Protein AF-A0A7Y7CTE3-F1 (afdb_monomer_lite)

Foldseek 3Di:
DVVVVVVVVQVVDQQWPDKDWDDCVVVVNDDPPDDTDIDTHTD

Radius of gyration: 11.41 Å; chains: 1; bounding box: 27×14×30 Å

Structure (mmCIF, N/CA/C/O backbone):
data_AF-A0A7Y7CTE3-F1
#
_entry.id   AF-A0A7Y7CTE3-F1
#
loop_
_atom_site.group_PDB
_atom_site.id
_atom_site.type_symbol
_atom_site.label_atom_id
_atom_site.label_alt_id
_atom_site.label_comp_id
_atom_site.label_asym_id
_atom_site.label_entity_id
_atom_site.label_seq_id
_atom_site.pdbx_PDB_ins_code
_atom_site.Cartn_x
_atom_site.Cartn_y
_atom_site.Cartn_z
_atom_site.occupancy
_atom_site.B_iso_or_equiv
_atom_site.auth_seq_id
_atom_site.auth_comp_id
_atom_site.auth_asym_id
_atom_site.auth_atom_id
_atom_site.pdbx_PDB_model_num
ATOM 1 N N . MET A 1 1 ? -5.453 11.306 -11.208 1.00 80.44 1 MET A N 1
ATOM 2 C CA . MET A 1 1 ? -4.626 10.076 -11.271 1.00 80.44 1 MET A CA 1
ATOM 3 C C . MET A 1 1 ? -5.172 9.024 -10.300 1.00 80.44 1 MET A C 1
ATOM 5 O O . MET A 1 1 ? -6.108 9.330 -9.568 1.00 80.44 1 MET A O 1
ATOM 9 N N . ILE A 1 2 ? -4.663 7.784 -10.317 1.00 89.25 2 ILE A N 1
ATOM 10 C CA . ILE A 1 2 ? -5.145 6.675 -9.461 1.00 89.25 2 ILE A CA 1
ATOM 11 C C . ILE A 1 2 ? -5.060 7.010 -7.958 1.00 89.25 2 ILE A C 1
ATOM 13 O O . ILE A 1 2 ? -6.020 6.774 -7.229 1.00 89.25 2 ILE A O 1
ATOM 17 N N . LEU A 1 3 ? -3.996 7.693 -7.517 1.00 90.25 3 LEU A N 1
ATOM 18 C CA . LEU A 1 3 ? -3.840 8.157 -6.130 1.00 90.25 3 LEU A CA 1
ATOM 19 C C . LEU A 1 3 ? -4.959 9.119 -5.696 1.00 90.25 3 LEU A C 1
ATOM 21 O O . LEU A 1 3 ? -5.458 9.017 -4.581 1.00 90.25 3 LEU A O 1
ATOM 25 N N . ASP A 1 4 ? -5.428 10.005 -6.580 1.00 94.56 4 ASP A N 1
ATOM 26 C CA . ASP A 1 4 ? -6.546 10.912 -6.265 1.00 94.56 4 ASP A CA 1
ATOM 27 C C . ASP A 1 4 ? -7.885 10.175 -6.160 1.00 94.56 4 ASP A C 1
ATOM 29 O O . ASP A 1 4 ? -8.828 10.666 -5.537 1.00 94.56 4 ASP A O 1
ATOM 33 N N . ARG A 1 5 ? -8.018 9.017 -6.820 1.00 95.25 5 ARG A N 1
ATOM 34 C CA . ARG A 1 5 ? -9.188 8.147 -6.646 1.00 95.25 5 ARG A CA 1
ATOM 35 C C . ARG A 1 5 ? -9.116 7.418 -5.308 1.00 95.25 5 ARG A C 1
ATOM 37 O O . ARG A 1 5 ? -10.121 7.407 -4.611 1.00 95.25 5 ARG A O 1
ATOM 44 N N . LEU A 1 6 ? -7.945 6.904 -4.925 1.00 94.06 6 LEU A N 1
ATOM 45 C CA . LEU A 1 6 ? -7.735 6.261 -3.622 1.00 94.06 6 LEU A CA 1
ATOM 46 C C . LEU A 1 6 ? -7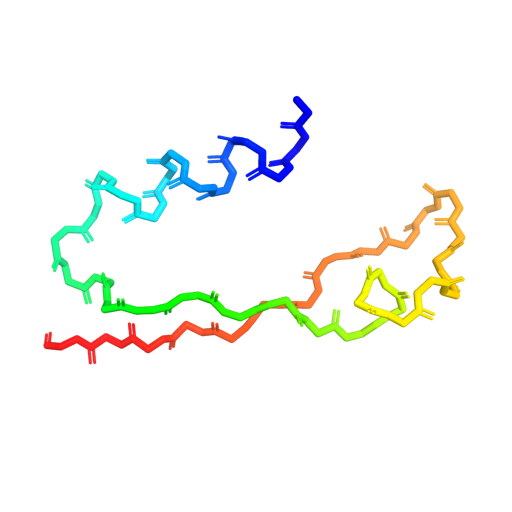.994 7.227 -2.460 1.00 94.06 6 LEU A C 1
ATOM 48 O O . LEU A 1 6 ? -8.743 6.890 -1.550 1.00 94.06 6 LEU A O 1
ATOM 52 N N . LYS A 1 7 ? -7.479 8.462 -2.539 1.00 94.75 7 LYS A N 1
ATOM 53 C CA . LYS A 1 7 ? -7.749 9.508 -1.537 1.00 94.75 7 LYS A CA 1
ATOM 54 C C . LYS A 1 7 ? -9.243 9.801 -1.390 1.00 94.75 7 LYS A C 1
ATOM 56 O O . LYS A 1 7 ? -9.737 9.894 -0.275 1.00 94.75 7 LYS A O 1
ATOM 61 N N . ARG A 1 8 ? -9.971 9.917 -2.508 1.00 96.38 8 ARG A N 1
ATOM 62 C CA . ARG A 1 8 ? -11.428 10.136 -2.488 1.00 96.38 8 ARG A CA 1
ATOM 63 C C . ARG A 1 8 ? -12.194 8.940 -1.933 1.00 96.38 8 ARG A C 1
ATOM 65 O O . ARG A 1 8 ? -13.155 9.137 -1.206 1.00 96.38 8 ARG A O 1
ATOM 72 N N . LEU A 1 9 ? -11.782 7.721 -2.275 1.00 94.56 9 LEU A N 1
ATOM 73 C CA . LEU A 1 9 ? -12.412 6.505 -1.770 1.00 94.56 9 LEU A CA 1
ATOM 74 C C . LEU A 1 9 ? -12.242 6.387 -0.250 1.00 94.56 9 LEU A C 1
ATOM 76 O O . LEU A 1 9 ? -13.225 6.150 0.440 1.00 94.56 9 LEU A O 1
ATOM 80 N N . ALA A 1 10 ? -11.030 6.629 0.257 1.00 95.19 10 ALA A N 1
ATOM 81 C CA . ALA A 1 10 ? -10.747 6.625 1.689 1.00 95.19 10 ALA A CA 1
ATOM 82 C C . ALA A 1 10 ? -11.528 7.721 2.432 1.00 95.19 10 ALA A C 1
ATOM 84 O O . ALA A 1 10 ? -12.164 7.442 3.438 1.00 95.19 10 ALA A O 1
ATOM 85 N N . ALA A 1 11 ? -11.558 8.947 1.893 1.00 95.50 11 ALA A N 1
ATOM 86 C CA . ALA A 1 11 ? -12.270 10.071 2.508 1.00 95.50 11 ALA A CA 1
ATOM 87 C C . ALA A 1 11 ? -13.799 9.890 2.571 1.00 95.50 11 ALA A C 1
ATOM 89 O O . ALA A 1 11 ? -14.453 10.522 3.393 1.00 95.50 11 ALA A O 1
ATOM 90 N N . ASN A 1 12 ? -14.371 9.049 1.706 1.00 96.62 12 ASN A N 1
ATOM 91 C CA . ASN A 1 12 ? -15.808 8.770 1.674 1.00 96.62 12 ASN A CA 1
ATOM 92 C C . ASN A 1 12 ? -16.220 7.604 2.589 1.00 96.62 12 ASN A C 1
ATOM 94 O O . ASN A 1 12 ? -17.382 7.199 2.557 1.00 96.62 12 ASN A O 1
ATOM 98 N N . HIS A 1 13 ? -15.295 7.030 3.360 1.00 94.00 13 HIS A N 1
ATOM 99 C CA . HIS A 1 13 ? -15.559 5.865 4.193 1.00 94.00 13 HIS A CA 1
ATOM 100 C C . HIS A 1 13 ? -15.240 6.188 5.657 1.00 94.00 13 HIS A C 1
ATOM 102 O O . HIS A 1 13 ? -14.082 6.167 6.055 1.00 94.00 13 HIS A O 1
ATOM 108 N N . GLU A 1 14 ? -16.269 6.464 6.465 1.00 92.00 14 GLU A N 1
ATOM 109 C CA . GLU A 1 14 ? -16.113 6.980 7.840 1.00 92.00 14 GLU A CA 1
ATOM 110 C C . GLU A 1 14 ? -15.292 6.075 8.769 1.00 92.00 14 GLU A C 1
ATOM 112 O O . GLU A 1 14 ? -14.628 6.572 9.667 1.00 92.00 14 GLU A O 1
ATOM 117 N N . GLY A 1 15 ? -15.302 4.759 8.539 1.00 94.81 15 GLY A N 1
ATOM 118 C CA . GLY A 1 15 ? -14.515 3.812 9.334 1.00 94.81 15 GLY A CA 1
ATOM 119 C C . GLY A 1 15 ? -13.036 3.727 8.956 1.00 94.81 15 GLY A C 1
ATOM 120 O O . GLY A 1 15 ? -12.304 3.004 9.618 1.00 94.81 15 GLY A O 1
ATOM 121 N N . ILE A 1 16 ? -12.586 4.382 7.879 1.00 96.62 16 ILE A N 1
ATOM 122 C CA . ILE A 1 16 ? -11.166 4.403 7.508 1.00 96.62 16 ILE A CA 1
ATOM 123 C C . ILE A 1 16 ? -10.511 5.591 8.202 1.00 96.62 16 ILE A C 1
ATOM 125 O O . ILE A 1 16 ? -10.762 6.742 7.854 1.00 96.62 16 ILE A O 1
ATOM 129 N N . GLU A 1 17 ? -9.617 5.303 9.141 1.00 96.25 17 GLU A N 1
ATOM 130 C CA . GLU A 1 17 ? -8.847 6.332 9.835 1.00 96.25 17 GLU A CA 1
ATOM 131 C C . GLU A 1 17 ? -7.663 6.792 8.977 1.00 96.25 17 GLU A C 1
ATOM 133 O O . GLU A 1 17 ? -7.421 7.988 8.815 1.00 96.25 17 GLU A O 1
ATOM 138 N N . VAL A 1 18 ? -6.935 5.837 8.385 1.00 95.81 18 VAL A N 1
ATOM 139 C CA . VAL A 1 18 ? -5.713 6.101 7.619 1.00 95.81 18 VAL A CA 1
ATOM 140 C C . VAL A 1 18 ? -5.493 5.057 6.519 1.00 95.81 18 VAL A C 1
ATOM 142 O O . VAL A 1 18 ? -5.794 3.874 6.677 1.00 95.81 18 VAL A O 1
ATOM 145 N N . VAL A 1 19 ? -4.888 5.502 5.410 1.00 96.31 19 VAL A N 1
ATOM 146 C CA . VAL A 1 19 ? -4.365 4.644 4.337 1.00 96.31 19 VAL A CA 1
ATOM 147 C C . VAL A 1 19 ? -2.900 4.984 4.071 1.00 96.31 19 VAL A C 1
ATOM 149 O O . VAL A 1 19 ? -2.573 6.137 3.783 1.00 96.31 19 VAL A O 1
ATOM 152 N N . TRP A 1 20 ? -2.029 3.977 4.102 1.00 96.25 20 TRP A N 1
ATOM 153 C CA . TRP A 1 20 ? -0.617 4.102 3.732 1.00 96.25 20 TRP A CA 1
ATOM 154 C C . TRP A 1 20 ? -0.337 3.424 2.395 1.00 96.25 20 TRP A C 1
ATOM 156 O O . TRP A 1 20 ? -0.871 2.351 2.120 1.00 96.25 20 TRP A O 1
ATOM 166 N N . LEU A 1 21 ? 0.540 4.034 1.596 1.00 96.06 21 LEU A N 1
ATOM 167 C CA . LEU A 1 21 ? 1.107 3.430 0.393 1.00 96.06 21 LEU A CA 1
ATOM 168 C C . LEU A 1 21 ? 2.453 2.786 0.730 1.00 96.06 21 LEU A C 1
ATOM 170 O O . LEU A 1 21 ? 3.326 3.444 1.297 1.00 96.06 21 LEU A O 1
ATOM 174 N N . TYR A 1 22 ? 2.617 1.532 0.328 1.00 95.50 22 TYR A N 1
ATOM 175 C CA . TYR A 1 22 ? 3.846 0.759 0.462 1.00 95.50 22 TYR A CA 1
ATOM 176 C C . TYR A 1 22 ? 4.328 0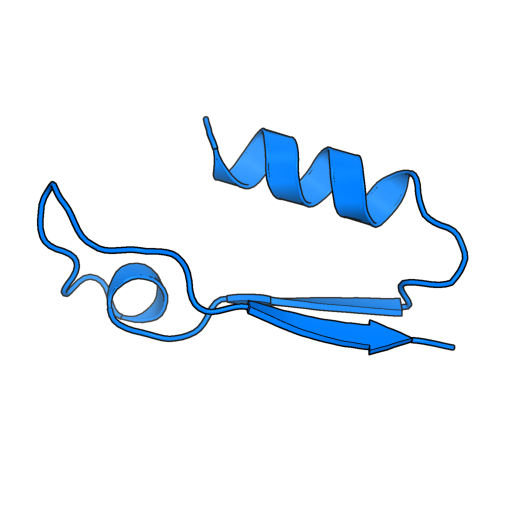.253 -0.903 1.00 95.50 22 TYR A C 1
ATOM 178 O O . TYR A 1 22 ? 3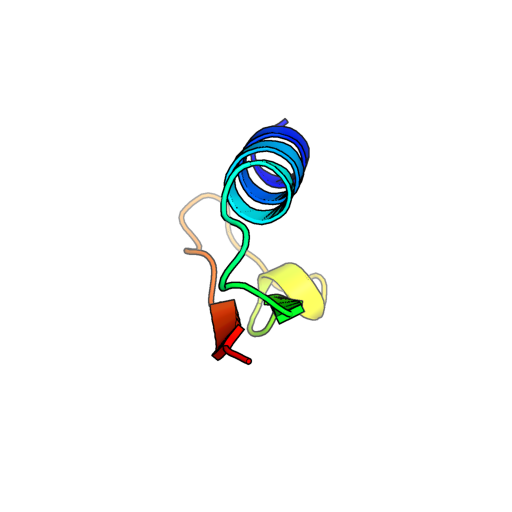.772 0.585 -1.952 1.00 95.50 22 TYR A O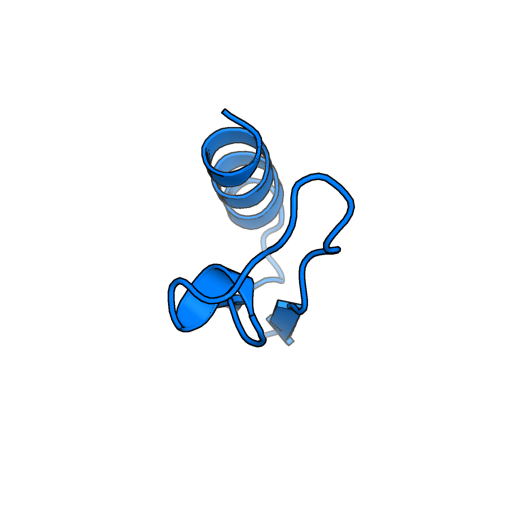 1
ATOM 186 N N . GLY A 1 23 ? 5.408 -0.527 -0.870 1.00 95.88 23 GLY A N 1
ATOM 187 C CA . GLY A 1 23 ? 5.925 -1.225 -2.036 1.00 95.88 23 GLY A CA 1
ATOM 188 C C . GLY A 1 23 ? 6.671 -0.327 -3.015 1.00 95.88 23 GLY A C 1
ATOM 189 O O . GLY A 1 23 ? 7.098 0.786 -2.696 1.00 95.88 23 GLY A O 1
ATOM 190 N N . SER A 1 24 ? 6.832 -0.842 -4.231 1.00 96.44 24 SER A N 1
ATOM 191 C CA . SER A 1 24 ? 7.658 -0.238 -5.283 1.00 96.44 24 SER A CA 1
ATOM 192 C C . SER A 1 24 ? 7.241 1.201 -5.607 1.00 96.44 24 SER A C 1
ATOM 194 O O . SER A 1 24 ? 8.099 2.073 -5.750 1.00 96.44 24 SER A O 1
ATOM 196 N N . ARG A 1 25 ? 5.929 1.477 -5.605 1.00 94.94 25 ARG A N 1
ATOM 197 C CA . ARG A 1 25 ? 5.341 2.806 -5.846 1.00 94.94 25 ARG A CA 1
ATOM 198 C C . ARG A 1 25 ? 5.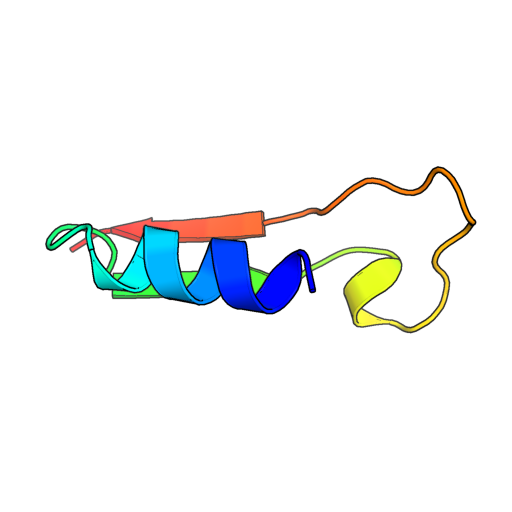535 3.797 -4.700 1.00 94.94 25 ARG A C 1
ATOM 200 O O . ARG A 1 25 ? 5.423 4.999 -4.928 1.00 94.94 25 ARG A O 1
ATOM 207 N N . ALA A 1 26 ? 5.821 3.329 -3.485 1.00 95.25 26 ALA A N 1
ATOM 208 C CA . ALA A 1 26 ? 6.206 4.200 -2.374 1.00 95.25 26 ALA A CA 1
ATOM 209 C C . ALA A 1 26 ? 7.691 4.591 -2.441 1.00 95.25 26 ALA A C 1
ATOM 211 O O . ALA A 1 26 ? 8.075 5.650 -1.947 1.00 95.25 26 ALA A O 1
ATOM 212 N N . THR A 1 27 ? 8.525 3.745 -3.053 1.00 96.00 27 THR A N 1
ATOM 213 C CA . THR A 1 27 ? 9.983 3.926 -3.114 1.00 96.00 27 THR A CA 1
ATOM 214 C C . THR A 1 27 ? 10.498 4.442 -4.459 1.00 96.00 27 THR A C 1
ATOM 216 O O . THR A 1 27 ? 11.702 4.641 -4.597 1.00 96.00 27 THR A O 1
ATOM 219 N N . GLY A 1 28 ? 9.627 4.634 -5.455 1.00 94.56 28 GLY A N 1
ATOM 220 C CA . GLY A 1 28 ? 10.019 5.070 -6.801 1.00 94.56 28 GLY A CA 1
ATOM 221 C C . GLY A 1 28 ? 10.711 3.981 -7.631 1.00 94.56 28 GLY A C 1
ATOM 222 O O . GLY A 1 28 ? 11.539 4.289 -8.485 1.00 94.56 28 GLY A O 1
ATOM 223 N N . GLN A 1 29 ? 10.448 2.709 -7.321 1.00 96.56 29 GLN A N 1
ATOM 224 C CA . GLN A 1 29 ? 11.012 1.539 -8.012 1.00 96.56 29 GLN A CA 1
ATOM 225 C C . GLN A 1 29 ? 9.947 0.782 -8.814 1.00 96.56 29 GLN A C 1
ATOM 227 O O . GLN A 1 29 ? 10.134 -0.383 -9.172 1.00 96.56 29 GLN A O 1
ATOM 232 N N . GLU A 1 30 ? 8.797 1.407 -9.047 1.00 96.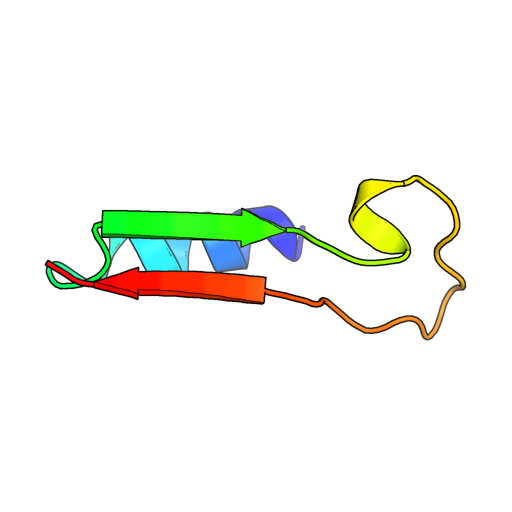00 30 GLU A N 1
ATOM 233 C CA . GLU A 1 30 ? 7.696 0.801 -9.771 1.00 96.00 30 GLU A CA 1
ATOM 234 C C . GLU A 1 30 ? 8.016 0.597 -11.251 1.00 96.00 30 GLU A C 1
ATOM 236 O O . GLU A 1 30 ? 8.652 1.417 -11.911 1.00 96.00 30 GLU A O 1
ATOM 241 N N . GLN A 1 31 ? 7.517 -0.511 -11.780 1.00 95.69 31 GLN A N 1
ATOM 242 C CA . GLN A 1 31 ? 7.474 -0.813 -13.200 1.00 95.69 31 GLN A CA 1
ATOM 243 C C . GLN A 1 31 ? 6.090 -0.448 -13.765 1.00 95.69 31 GLN A C 1
ATOM 245 O O . GLN A 1 31 ? 5.142 -0.223 -12.999 1.00 95.69 31 GLN A O 1
ATOM 250 N N . PRO A 1 32 ? 5.931 -0.372 -15.100 1.00 93.94 32 PRO A N 1
ATOM 251 C CA . PRO A 1 32 ? 4.661 0.011 -15.721 1.00 93.94 32 PRO A CA 1
ATOM 252 C C . PRO A 1 32 ? 3.453 -0.829 -15.274 1.00 93.94 32 PRO A C 1
ATOM 254 O O . PRO A 1 32 ? 2.339 -0.311 -15.216 1.00 93.94 32 PRO A O 1
ATOM 257 N N . ASP A 1 33 ? 3.676 -2.095 -14.930 1.00 94.56 33 ASP A N 1
ATOM 258 C CA . ASP A 1 33 ? 2.683 -3.076 -14.490 1.00 94.56 33 ASP A CA 1
ATOM 259 C C . ASP A 1 33 ? 2.651 -3.297 -12.969 1.00 94.56 33 ASP A C 1
ATOM 261 O O . ASP A 1 33 ? 1.864 -4.113 -12.493 1.00 94.56 33 ASP A O 1
ATOM 265 N N . SER A 1 34 ? 3.455 -2.560 -12.191 1.00 94.94 34 SER A N 1
ATOM 266 C CA . SER A 1 34 ? 3.451 -2.688 -10.732 1.00 94.94 34 SER A CA 1
ATOM 267 C C . SER A 1 34 ? 2.089 -2.352 -10.131 1.00 94.94 34 SER A C 1
ATOM 269 O O . SER A 1 34 ? 1.424 -1.384 -10.518 1.00 94.94 34 SER A O 1
ATOM 271 N N . ASP A 1 35 ? 1.704 -3.127 -9.133 1.00 94.88 35 ASP A N 1
ATOM 272 C CA . ASP A 1 35 ? 0.503 -2.951 -8.333 1.00 94.88 35 ASP A CA 1
ATOM 273 C C . ASP A 1 35 ? 0.667 -1.840 -7.278 1.00 94.88 35 ASP A C 1
ATOM 275 O O . ASP A 1 35 ? 1.590 -1.023 -7.330 1.00 94.88 35 ASP A O 1
ATOM 279 N N . PHE A 1 36 ? -0.321 -1.732 -6.389 1.00 94.62 36 PHE A N 1
ATOM 280 C CA . PHE A 1 36 ? -0.346 -0.788 -5.276 1.00 94.62 36 PHE A CA 1
ATOM 281 C C . PHE A 1 36 ? -0.527 -1.568 -3.977 1.00 94.62 36 PHE A C 1
ATOM 283 O O . PHE A 1 36 ? -1.611 -2.092 -3.723 1.00 94.62 36 PHE A O 1
ATOM 290 N N . ASP A 1 37 ? 0.499 -1.570 -3.134 1.00 95.88 37 ASP A N 1
ATOM 291 C CA . ASP A 1 37 ? 0.413 -2.114 -1.784 1.00 95.88 37 ASP A CA 1
ATOM 292 C C . ASP A 1 37 ? -0.161 -1.062 -0.834 1.00 95.88 37 ASP A C 1
ATOM 294 O O . ASP A 1 37 ? 0.410 0.020 -0.668 1.00 95.88 37 ASP A O 1
ATOM 298 N N . LEU A 1 38 ? -1.292 -1.370 -0.199 1.00 96.12 38 LEU A N 1
ATOM 299 C CA . LEU A 1 38 ? -1.963 -0.467 0.732 1.00 96.12 38 LEU A CA 1
ATOM 300 C C . LEU A 1 38 ? -2.161 -1.140 2.087 1.00 96.12 38 LEU A C 1
ATOM 302 O O . LEU A 1 38 ? -2.674 -2.255 2.159 1.00 96.12 38 LEU A O 1
ATOM 306 N N . ALA A 1 39 ? -1.825 -0.429 3.163 1.00 97.00 39 ALA A N 1
ATOM 307 C CA . ALA A 1 39 ? -2.272 -0.784 4.507 1.00 97.00 39 ALA A CA 1
ATOM 308 C C . ALA A 1 39 ? -3.379 0.180 4.937 1.00 97.00 39 ALA A C 1
ATOM 310 O O . ALA A 1 39 ? -3.260 1.391 4.732 1.00 97.00 39 ALA A O 1
ATOM 311 N N . ILE A 1 40 ? -4.448 -0.358 5.524 1.00 96.50 40 ILE A N 1
ATOM 312 C CA . ILE A 1 40 ? -5.634 0.404 5.922 1.00 96.50 40 ILE A CA 1
ATOM 313 C C . ILE A 1 40 ? -5.838 0.227 7.424 1.00 96.50 40 ILE A C 1
ATOM 315 O O . ILE A 1 40 ? -5.954 -0.902 7.902 1.00 96.50 40 ILE A O 1
ATOM 319 N N . ALA A 1 41 ? -5.874 1.341 8.150 1.00 96.81 41 ALA A N 1
ATOM 320 C CA . ALA A 1 41 ? -6.293 1.380 9.544 1.00 96.81 41 ALA A CA 1
ATOM 321 C C . ALA A 1 41 ? -7.766 1.790 9.623 1.00 96.81 41 ALA A C 1
ATOM 323 O O . ALA A 1 41 ? -8.193 2.724 8.937 1.00 96.81 41 ALA A O 1
ATOM 324 N N . PHE A 1 42 ? -8.518 1.091 10.470 1.00 95.12 42 PHE A N 1
ATOM 325 C CA . PHE A 1 42 ? -9.919 1.378 10.755 1.00 95.12 42 PHE A CA 1
ATOM 326 C C . PHE A 1 42 ? -10.077 1.836 12.209 1.00 95.12 42 PHE A C 1
ATOM 328 O O . PHE A 1 42 ? -9.308 1.379 13.059 1.00 95.12 42 PHE A O 1
ATOM 335 N N . CYS A 1 43 ? -11.067 2.691 12.471 1.00 87.31 43 CYS A N 1
ATOM 336 C CA . CYS A 1 43 ? -11.433 3.177 13.805 1.00 87.31 43 CYS A CA 1
ATOM 337 C C . CYS A 1 43 ? -12.772 2.617 14.307 1.00 87.31 43 CYS A C 1
ATOM 339 O O . CYS A 1 43 ? -13.622 2.225 13.472 1.00 87.31 43 CYS A O 1
#

Sequence (43 aa):
MILDRLKRLAANHEGIEVVWLYGSRATGQEQPDSDFDLAIAFC

Secondary structure (DSSP, 8-state):
-HHHHHHHHHHT-TTEEEEEEESHHHHT---TT---EEEEEE-

pLDDT: mean 94.64, std 2.93, range [80.44, 97.0]